Protein AF-K5ZJW8-F1 (afdb_monomer_lite)

pLDDT: mean 94.11, std 7.04, range [61.97, 98.69]

Foldseek 3Di:
DDPVVVVVVVVVVLVVVLVVLLVLLCVLVVHDDPVSVVVSCCCVPVPPDVVVSVVSSVVSVVSVVVVVVVVVVVVVVVVVVVVVVVVVVVVVVVPDD

Organism: NCBI:txid999420

Secondary structure (DSSP, 8-state):
--HHHHHHHHHHHHHHHHHHHHHHHHHHHS---HHHHHHHHIIIIIT--HHHHHHHHHHHHHHHHHHHHHHHHHHHHHHHHHHHHHHHHHHHHHS--

Radius of gyration: 24.14 Å; chains: 1; bounding box: 65×21×67 Å

Structure (mmCIF, N/CA/C/O backbone):
dat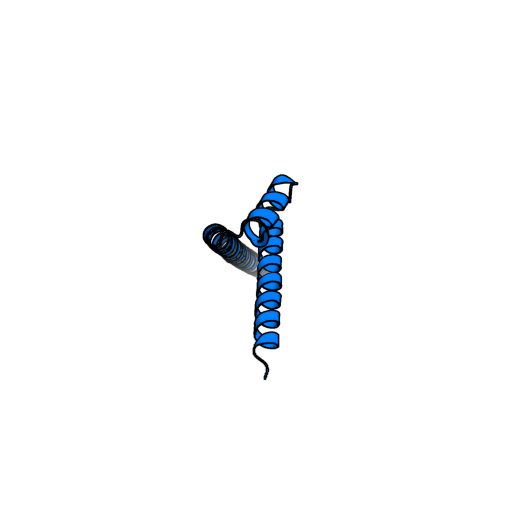a_AF-K5ZJW8-F1
#
_entry.id   AF-K5ZJW8-F1
#
loop_
_atom_site.group_PDB
_atom_site.id
_atom_site.type_symbol
_atom_site.label_atom_id
_atom_site.label_alt_id
_atom_site.label_comp_id
_atom_site.label_asym_id
_atom_site.label_entity_id
_atom_site.label_seq_id
_atom_site.pdbx_PDB_ins_code
_atom_site.Cartn_x
_atom_site.Cartn_y
_atom_site.Cartn_z
_atom_site.occupancy
_atom_site.B_iso_or_equiv
_atom_site.auth_seq_id
_atom_site.auth_comp_id
_atom_site.auth_asym_id
_atom_site.auth_atom_id
_atom_site.pdbx_PDB_model_num
ATOM 1 N N . MET A 1 1 ? 36.345 -12.507 -4.357 1.00 63.91 1 MET A N 1
ATOM 2 C CA . MET A 1 1 ? 34.973 -12.409 -4.914 1.00 63.91 1 MET A CA 1
ATOM 3 C C . MET A 1 1 ? 35.049 -11.842 -6.328 1.00 63.91 1 MET A C 1
ATOM 5 O O . MET A 1 1 ? 35.824 -10.918 -6.527 1.00 63.91 1 MET A O 1
ATOM 9 N N . SER A 1 2 ? 34.304 -12.388 -7.299 1.00 82.06 2 SER A N 1
ATOM 10 C CA . SER A 1 2 ? 34.338 -11.944 -8.709 1.00 82.06 2 SER A CA 1
ATOM 11 C C . SER A 1 2 ? 33.290 -10.859 -8.999 1.00 82.06 2 SER A C 1
ATOM 13 O O . SER A 1 2 ? 32.128 -11.002 -8.620 1.00 82.06 2 SER A O 1
ATOM 15 N N . LEU A 1 3 ? 33.686 -9.804 -9.720 1.00 83.81 3 LEU A N 1
ATOM 16 C CA . LEU A 1 3 ? 32.841 -8.668 -10.120 1.00 83.81 3 LEU A CA 1
ATOM 17 C C . LEU A 1 3 ? 31.573 -9.102 -10.883 1.00 83.81 3 LEU A C 1
ATOM 19 O O . LEU A 1 3 ? 30.496 -8.554 -10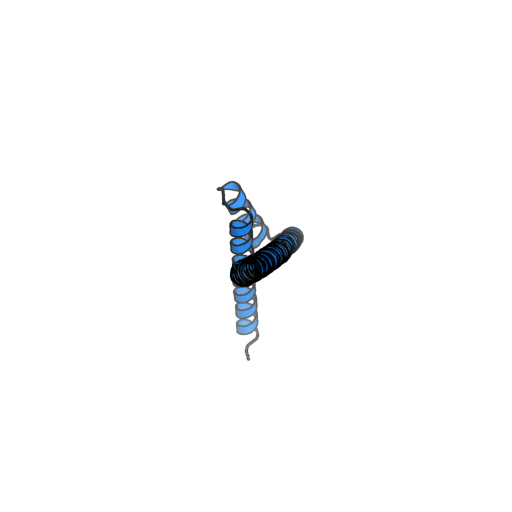.662 1.00 83.81 3 LEU A O 1
ATOM 23 N N . ALA A 1 4 ? 31.674 -10.133 -11.728 1.00 82.94 4 ALA A N 1
ATOM 24 C CA . ALA A 1 4 ? 30.552 -10.633 -12.524 1.00 82.94 4 ALA A CA 1
ATOM 25 C C . ALA A 1 4 ? 29.434 -11.256 -11.667 1.00 82.94 4 ALA A C 1
ATOM 27 O O . ALA A 1 4 ? 28.251 -11.112 -11.984 1.00 82.94 4 ALA A O 1
ATOM 28 N N . LEU A 1 5 ? 29.796 -11.925 -10.565 1.00 84.88 5 LEU A N 1
ATOM 29 C CA . LEU A 1 5 ? 28.821 -12.486 -9.624 1.00 84.88 5 LEU A CA 1
ATOM 30 C C . LEU A 1 5 ? 28.075 -11.372 -8.882 1.00 84.88 5 LEU A C 1
ATOM 32 O O . LEU A 1 5 ? 26.855 -11.440 -8.747 1.00 84.88 5 LEU A O 1
ATOM 36 N N . ASN A 1 6 ? 28.787 -10.314 -8.489 1.00 85.81 6 ASN A N 1
ATOM 37 C CA . ASN A 1 6 ? 28.197 -9.163 -7.806 1.00 85.81 6 ASN A CA 1
ATOM 38 C C . ASN A 1 6 ? 27.194 -8.414 -8.700 1.00 85.81 6 ASN A C 1
ATOM 40 O O . ASN A 1 6 ? 26.109 -8.065 -8.240 1.00 85.81 6 ASN A O 1
ATOM 44 N N . VAL A 1 7 ? 27.499 -8.230 -9.990 1.00 89.12 7 VAL A N 1
ATOM 45 C CA . VAL A 1 7 ? 26.572 -7.590 -10.946 1.00 89.12 7 VAL A CA 1
ATOM 46 C C . VAL A 1 7 ? 25.288 -8.406 -11.114 1.00 89.12 7 VAL A C 1
ATOM 48 O O . VAL A 1 7 ? 24.190 -7.856 -11.018 1.00 89.12 7 VAL A O 1
ATOM 51 N N . ARG A 1 8 ? 25.399 -9.729 -11.303 1.00 89.62 8 ARG A N 1
ATOM 52 C CA . ARG A 1 8 ? 24.223 -10.613 -11.407 1.00 89.62 8 ARG A CA 1
ATOM 53 C C . ARG A 1 8 ? 23.379 -10.592 -10.136 1.00 89.62 8 ARG A C 1
ATOM 55 O O . ARG A 1 8 ? 22.151 -10.620 -10.211 1.00 89.62 8 ARG A O 1
ATOM 62 N N . PHE A 1 9 ? 24.028 -10.536 -8.975 1.00 92.56 9 PHE A N 1
ATOM 63 C CA . PHE A 1 9 ? 23.341 -10.451 -7.694 1.00 92.56 9 PHE A CA 1
ATOM 64 C C . PHE A 1 9 ? 22.534 -9.154 -7.570 1.00 92.56 9 PHE A C 1
ATOM 66 O O . PHE A 1 9 ? 21.342 -9.214 -7.274 1.00 92.56 9 PHE A O 1
ATOM 73 N N . ILE A 1 10 ? 23.134 -8.001 -7.882 1.00 92.19 10 ILE A N 1
ATOM 74 C CA . ILE A 1 10 ? 22.450 -6.698 -7.847 1.00 92.19 10 ILE A CA 1
ATOM 75 C C . ILE A 1 10 ? 21.230 -6.693 -8.777 1.00 92.19 10 ILE A C 1
ATOM 77 O O . ILE A 1 10 ? 20.143 -6.293 -8.365 1.00 92.19 10 ILE A O 1
ATOM 81 N N . GLN A 1 11 ? 21.373 -7.214 -9.997 1.00 91.38 11 GLN A N 1
ATOM 82 C CA . GLN A 1 11 ? 20.262 -7.319 -10.948 1.00 91.38 11 GLN A CA 1
ATOM 83 C C . GLN A 1 11 ? 19.126 -8.210 -10.424 1.00 91.38 11 GLN A C 1
ATOM 85 O O . GLN A 1 11 ? 17.950 -7.882 -10.590 1.00 91.38 11 GLN A O 1
ATOM 90 N N . ARG A 1 12 ? 19.452 -9.336 -9.774 1.00 94.19 12 ARG A N 1
ATOM 91 C CA . ARG A 1 12 ? 18.445 -10.217 -9.164 1.00 94.19 12 ARG A CA 1
ATOM 92 C C . ARG A 1 12 ? 17.727 -9.529 -8.006 1.00 94.19 12 ARG A C 1
ATOM 94 O O . ARG A 1 12 ? 16.505 -9.616 -7.928 1.00 94.19 12 ARG A O 1
ATOM 101 N N . MET A 1 13 ? 18.467 -8.839 -7.143 1.00 95.50 13 MET A N 1
ATOM 102 C CA . MET A 1 13 ? 17.893 -8.099 -6.019 1.00 95.50 13 MET A CA 1
ATOM 103 C C . MET A 1 13 ? 16.963 -6.983 -6.494 1.00 95.50 13 MET A C 1
ATOM 105 O O . MET A 1 13 ? 15.867 -6.844 -5.956 1.00 95.50 13 MET A O 1
ATOM 109 N N . GLN A 1 14 ? 17.344 -6.258 -7.547 1.00 93.19 14 GLN A N 1
ATOM 110 C CA . GLN A 1 14 ? 16.501 -5.221 -8.137 1.00 93.19 14 GLN A CA 1
ATOM 111 C C . GLN A 1 14 ? 15.174 -5.790 -8.655 1.00 93.19 14 GLN A C 1
ATOM 113 O O . GLN A 1 14 ? 14.116 -5.265 -8.324 1.00 93.19 14 GLN A O 1
ATOM 118 N N . ARG A 1 15 ? 15.202 -6.913 -9.388 1.00 93.94 15 ARG A N 1
ATOM 119 C CA . ARG A 1 15 ? 13.973 -7.568 -9.876 1.00 93.94 15 ARG A CA 1
ATOM 120 C C . ARG A 1 15 ? 13.055 -8.021 -8.740 1.00 93.94 15 ARG A C 1
ATOM 122 O O . ARG A 1 15 ? 11.841 -7.917 -8.862 1.00 93.94 15 ARG A O 1
ATOM 129 N N . LEU A 1 16 ? 13.623 -8.523 -7.643 1.00 96.25 16 LEU A N 1
ATOM 130 C CA . LEU A 1 16 ? 12.842 -8.923 -6.470 1.00 96.25 16 LEU A CA 1
ATOM 131 C C . LEU A 1 16 ? 12.175 -7.719 -5.796 1.00 96.25 16 LEU A C 1
ATOM 133 O O . LEU A 1 16 ? 10.999 -7.796 -5.454 1.00 96.25 16 LEU A O 1
ATOM 137 N N . GLN A 1 17 ? 12.895 -6.605 -5.652 1.00 95.88 17 GLN A N 1
ATOM 138 C CA . GLN A 1 17 ? 12.344 -5.365 -5.097 1.00 95.88 17 GLN A CA 1
ATOM 139 C C . GLN A 1 17 ? 11.249 -4.772 -5.988 1.00 95.88 17 GLN A C 1
ATOM 141 O O . GLN A 1 17 ? 10.199 -4.369 -5.494 1.00 95.88 17 GLN A O 1
ATOM 146 N N . ASP A 1 18 ? 11.471 -4.757 -7.301 1.00 96.94 18 ASP A N 1
ATOM 147 C CA . ASP A 1 18 ? 10.480 -4.296 -8.270 1.00 96.94 18 ASP A CA 1
ATOM 148 C C . ASP A 1 18 ? 9.198 -5.144 -8.187 1.00 96.94 18 ASP A C 1
ATOM 150 O O . ASP A 1 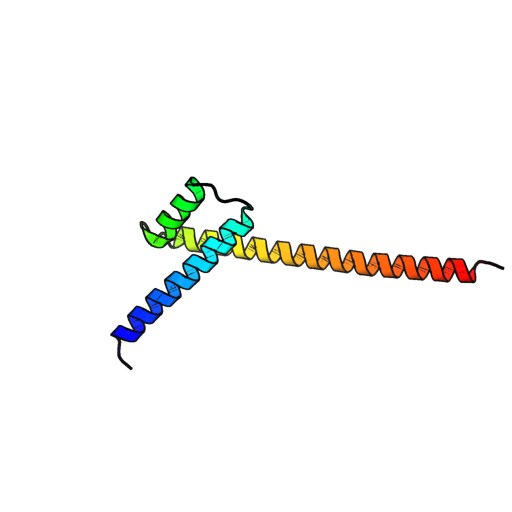18 ? 8.096 -4.600 -8.137 1.00 96.94 18 ASP A O 1
ATOM 154 N N . ASN A 1 19 ? 9.330 -6.473 -8.110 1.00 96.31 19 ASN A N 1
ATOM 155 C CA . ASN A 1 19 ? 8.190 -7.386 -7.992 1.00 96.31 19 ASN A CA 1
ATOM 156 C C . ASN A 1 19 ? 7.423 -7.208 -6.675 1.00 96.31 19 ASN A C 1
ATOM 158 O O . ASN A 1 19 ? 6.192 -7.224 -6.687 1.00 96.31 19 ASN A O 1
ATOM 162 N N . ASP A 1 20 ? 8.130 -7.004 -5.562 1.00 97.62 20 ASP A N 1
ATOM 163 C CA . ASP A 1 20 ? 7.512 -6.695 -4.269 1.00 97.62 20 ASP A CA 1
ATOM 164 C C . ASP A 1 20 ? 6.652 -5.421 -4.354 1.00 97.62 20 ASP A C 1
ATOM 166 O O . ASP A 1 20 ? 5.491 -5.415 -3.943 1.00 97.62 20 ASP A O 1
ATOM 170 N N . ILE A 1 21 ? 7.172 -4.359 -4.974 1.00 97.75 21 ILE A N 1
ATOM 171 C CA . ILE A 1 21 ? 6.432 -3.103 -5.151 1.00 97.75 21 ILE A CA 1
ATOM 172 C C . ILE A 1 21 ? 5.229 -3.270 -6.087 1.00 97.75 21 ILE A C 1
ATOM 174 O O . ILE A 1 21 ? 4.142 -2.782 -5.764 1.00 97.75 21 ILE A O 1
ATOM 178 N N . LYS A 1 22 ? 5.383 -3.980 -7.215 1.00 97.06 22 LYS A N 1
ATOM 179 C CA . LYS A 1 22 ? 4.272 -4.283 -8.137 1.00 97.06 22 LYS A CA 1
ATOM 180 C C . LYS A 1 22 ? 3.134 -5.006 -7.412 1.00 97.06 22 LYS A C 1
ATOM 182 O O . LYS A 1 22 ? 1.977 -4.607 -7.534 1.00 97.06 22 LYS A O 1
ATOM 187 N N . TYR A 1 23 ? 3.462 -6.033 -6.627 1.00 96.62 23 TYR A N 1
ATOM 188 C CA . TYR A 1 23 ? 2.481 -6.801 -5.862 1.00 96.62 23 TYR A CA 1
ATOM 189 C C . TYR A 1 23 ? 1.740 -5.929 -4.841 1.00 96.62 23 TYR A C 1
ATOM 191 O O . TYR A 1 23 ? 0.508 -5.912 -4.814 1.00 96.62 23 TYR A O 1
ATOM 199 N N . ARG A 1 24 ? 2.471 -5.140 -4.046 1.00 97.56 24 ARG A N 1
ATOM 200 C CA . ARG A 1 24 ? 1.868 -4.265 -3.027 1.00 97.56 24 ARG A CA 1
ATOM 201 C C . ARG A 1 24 ? 0.995 -3.169 -3.636 1.00 97.56 24 ARG A C 1
ATOM 203 O O . ARG A 1 24 ? -0.048 -2.839 -3.079 1.00 97.56 24 ARG A O 1
ATOM 210 N N . TYR A 1 25 ? 1.350 -2.662 -4.815 1.00 96.75 25 TYR A N 1
ATOM 211 C CA . TYR A 1 25 ? 0.493 -1.742 -5.562 1.00 96.75 25 TYR A CA 1
ATOM 212 C C . TYR A 1 25 ? -0.820 -2.387 -6.017 1.00 96.75 25 TYR A C 1
ATOM 214 O O . TYR A 1 25 ? -1.879 -1.777 -5.869 1.00 96.75 25 TYR A O 1
ATOM 222 N N . ILE A 1 26 ? -0.770 -3.620 -6.530 1.00 95.62 26 ILE A N 1
ATOM 223 C CA . ILE A 1 26 ? -1.974 -4.368 -6.920 1.00 95.62 26 ILE A CA 1
ATOM 224 C C . ILE A 1 26 ? -2.887 -4.579 -5.707 1.00 95.62 26 ILE A C 1
ATOM 226 O O . ILE A 1 26 ? -4.087 -4.313 -5.795 1.00 95.62 26 ILE A O 1
ATOM 230 N N . LEU A 1 27 ? -2.321 -4.971 -4.560 1.00 94.94 27 LEU A N 1
ATOM 231 C CA . LEU A 1 27 ? -3.073 -5.090 -3.308 1.00 94.94 27 LEU A CA 1
ATOM 232 C C . LEU A 1 27 ? -3.707 -3.760 -2.890 1.00 94.94 27 LEU A C 1
ATOM 234 O O . LEU A 1 27 ? -4.893 -3.721 -2.575 1.00 94.94 27 LEU A O 1
ATOM 238 N N . MET A 1 28 ? -2.949 -2.661 -2.940 1.00 95.50 28 MET A N 1
ATOM 239 C CA . MET A 1 28 ? -3.451 -1.319 -2.628 1.00 95.50 28 MET A CA 1
ATOM 240 C C . MET A 1 28 ? -4.624 -0.913 -3.533 1.00 95.50 28 MET A C 1
ATOM 242 O O . MET A 1 28 ? -5.555 -0.254 -3.075 1.00 95.50 28 MET A O 1
ATOM 246 N N . LYS A 1 29 ? -4.593 -1.275 -4.820 1.00 93.75 29 LYS A N 1
ATOM 247 C CA . LYS A 1 29 ? -5.677 -0.970 -5.765 1.00 93.75 29 LYS A CA 1
ATOM 248 C C . LYS A 1 29 ? -6.915 -1.852 -5.579 1.00 93.75 29 LYS A C 1
ATOM 250 O O . LYS A 1 29 ? -7.971 -1.499 -6.100 1.00 93.75 29 LYS A O 1
ATOM 255 N N . GLY A 1 30 ? -6.800 -2.987 -4.885 1.00 92.38 30 GLY A N 1
ATOM 256 C CA . GLY A 1 30 ? -7.886 -3.949 -4.656 1.00 92.38 30 GLY A CA 1
ATOM 257 C C . GLY A 1 30 ? -8.309 -4.754 -5.894 1.00 92.38 30 GLY A C 1
ATOM 258 O O . GLY A 1 30 ? -9.078 -5.703 -5.776 1.00 92.38 30 GLY A O 1
ATOM 259 N N . LYS A 1 31 ? -7.805 -4.399 -7.079 1.00 88.81 31 LYS A N 1
ATOM 260 C CA . LYS A 1 31 ? -7.963 -5.124 -8.342 1.00 88.81 31 LYS A CA 1
ATOM 261 C C . LYS A 1 31 ? -6.807 -4.785 -9.281 1.00 88.81 31 LYS A C 1
ATOM 263 O O . LYS A 1 31 ? -6.256 -3.687 -9.212 1.00 88.81 31 LYS A O 1
ATOM 268 N N . ALA A 1 32 ? -6.493 -5.703 -10.187 1.00 87.31 32 ALA A N 1
ATOM 269 C CA . ALA A 1 32 ? -5.616 -5.450 -11.322 1.00 87.31 32 ALA A CA 1
ATOM 270 C C . ALA A 1 32 ? -6.394 -5.707 -12.611 1.00 87.31 32 ALA A C 1
ATOM 272 O O . ALA A 1 32 ? -6.889 -6.811 -12.828 1.00 87.31 32 ALA A O 1
ATOM 273 N N . ASP A 1 33 ? -6.513 -4.683 -13.449 1.00 91.50 33 ASP A N 1
ATOM 274 C CA . ASP A 1 33 ? -6.938 -4.848 -14.835 1.00 91.50 33 ASP A CA 1
ATOM 275 C C . ASP A 1 33 ? -5.717 -5.001 -15.755 1.00 91.50 33 ASP A C 1
ATOM 277 O O . ASP A 1 33 ? -4.572 -4.751 -15.361 1.00 91.50 33 ASP A O 1
ATOM 281 N N . GLY A 1 34 ? -5.963 -5.441 -16.993 1.00 91.69 34 GLY A N 1
ATOM 282 C CA . GLY A 1 34 ? -4.898 -5.663 -17.973 1.00 91.69 34 GLY A CA 1
ATOM 283 C C . GLY A 1 34 ? -4.056 -4.410 -18.227 1.00 91.69 34 GLY A C 1
ATOM 284 O O . GLY A 1 34 ? -2.840 -4.509 -18.351 1.00 91.69 34 GLY A O 1
ATOM 285 N N . SER A 1 35 ? -4.678 -3.228 -18.215 1.00 92.00 35 SER A N 1
ATOM 286 C CA . SER A 1 35 ? -3.995 -1.944 -18.398 1.00 92.00 35 SER A CA 1
ATOM 287 C C . SER A 1 35 ? -3.047 -1.611 -17.244 1.00 92.00 35 SER A C 1
ATOM 289 O O . SER A 1 35 ? -1.938 -1.137 -17.477 1.00 92.00 35 SER A O 1
ATOM 291 N N . SER A 1 36 ? -3.443 -1.889 -15.999 1.00 91.75 36 SER A N 1
ATOM 292 C CA . SER A 1 36 ? -2.584 -1.694 -14.827 1.00 91.75 36 SER A CA 1
ATOM 293 C C . SER A 1 36 ? -1.379 -2.634 -14.855 1.00 91.75 36 SER A C 1
ATOM 295 O O . SER A 1 36 ? -0.270 -2.215 -14.531 1.00 91.75 36 SER A O 1
ATOM 297 N N . LEU A 1 37 ? -1.576 -3.891 -15.266 1.00 95.12 37 LEU A N 1
ATOM 298 C CA . LEU A 1 37 ? -0.483 -4.855 -15.405 1.00 95.12 37 LEU A CA 1
ATOM 299 C C . LEU A 1 37 ? 0.484 -4.454 -16.524 1.00 95.12 37 LEU A C 1
ATOM 301 O O . LEU A 1 37 ? 1.694 -4.460 -16.306 1.00 95.12 37 LEU A O 1
ATOM 305 N N . ASP A 1 38 ? -0.032 -4.044 -17.684 1.00 96.31 38 ASP A N 1
ATOM 306 C CA . ASP A 1 38 ? 0.800 -3.592 -18.802 1.00 96.31 38 ASP A CA 1
ATOM 307 C C . ASP A 1 38 ? 1.599 -2.326 -18.455 1.00 96.31 38 ASP A C 1
ATOM 309 O O . ASP A 1 38 ? 2.794 -2.248 -18.747 1.00 96.31 38 ASP A O 1
ATOM 313 N N . LEU A 1 39 ? 0.994 -1.377 -17.730 1.00 95.56 39 LEU A N 1
ATOM 314 C CA . LEU A 1 39 ? 1.698 -0.199 -17.222 1.00 95.56 39 LEU A CA 1
ATOM 315 C C . LEU A 1 39 ? 2.861 -0.591 -16.300 1.0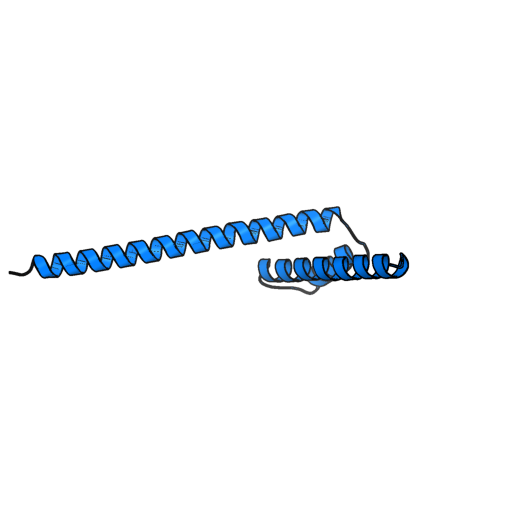0 95.56 39 LEU A C 1
ATOM 317 O O . LEU A 1 39 ? 3.961 -0.053 -16.436 1.00 95.56 39 LEU A O 1
ATOM 321 N N . LEU A 1 40 ? 2.637 -1.522 -15.366 1.00 96.88 40 LEU A N 1
ATOM 322 C CA . LEU A 1 40 ? 3.674 -1.992 -14.446 1.00 96.88 40 LEU A CA 1
ATOM 323 C C . LEU A 1 40 ? 4.798 -2.729 -15.185 1.00 96.88 40 LEU A C 1
ATOM 325 O O . LEU A 1 40 ? 5.969 -2.487 -14.896 1.00 96.88 40 LEU A O 1
ATOM 329 N N . GLU A 1 41 ? 4.479 -3.597 -16.144 1.00 95.94 41 GLU A N 1
ATOM 330 C CA . GLU A 1 41 ? 5.489 -4.284 -16.959 1.00 95.94 41 GLU A CA 1
ATOM 331 C C . GLU A 1 41 ? 6.295 -3.310 -17.821 1.00 95.94 41 GLU A C 1
ATOM 333 O O . GLU A 1 41 ? 7.527 -3.391 -17.890 1.00 95.94 41 GLU A O 1
ATOM 338 N N . THR A 1 42 ? 5.623 -2.331 -18.416 1.00 97.75 42 THR A N 1
ATOM 339 C CA . THR A 1 42 ? 6.280 -1.303 -19.215 1.00 97.75 42 THR A CA 1
ATOM 340 C C . THR A 1 42 ? 7.203 -0.459 -18.340 1.00 97.75 42 THR A C 1
ATOM 342 O O . THR A 1 42 ? 8.406 -0.428 -18.584 1.00 97.75 42 THR A O 1
ATOM 345 N N . LYS A 1 43 ? 6.704 0.137 -17.253 1.00 98.06 43 LYS A N 1
ATOM 346 C CA . LYS A 1 43 ? 7.467 1.112 -16.456 1.00 98.06 43 LYS A CA 1
ATOM 347 C C . LYS A 1 43 ? 8.513 0.519 -15.518 1.00 98.06 43 LYS A C 1
ATOM 349 O O . LYS A 1 43 ? 9.426 1.237 -15.122 1.00 98.06 43 LYS A O 1
ATOM 354 N N . PHE A 1 44 ? 8.433 -0.762 -15.163 1.00 97.44 44 PHE A N 1
ATOM 355 C CA . PHE A 1 44 ? 9.467 -1.413 -14.345 1.00 97.44 44 PHE A CA 1
ATOM 356 C C . PHE A 1 44 ? 10.478 -2.215 -15.165 1.00 97.44 44 PHE A C 1
ATOM 358 O O . PHE A 1 44 ? 11.567 -2.502 -14.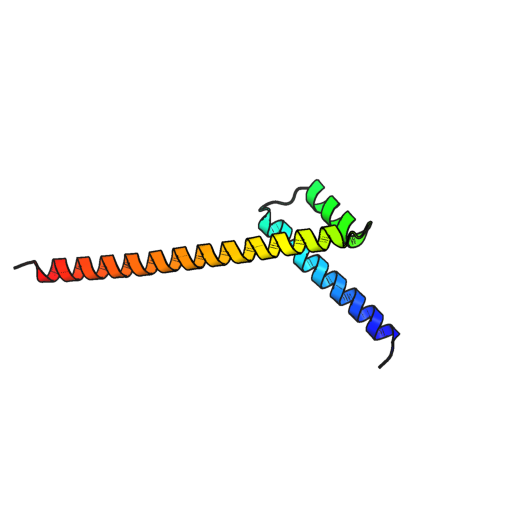660 1.00 97.44 44 PHE A O 1
ATOM 365 N N . SER A 1 45 ? 10.139 -2.605 -16.398 1.00 93.81 45 SER A N 1
ATOM 366 C CA . SER A 1 45 ? 10.944 -3.563 -17.161 1.00 93.81 45 SER A CA 1
ATOM 367 C C . SER A 1 45 ? 11.249 -3.110 -18.587 1.00 93.81 45 SER A C 1
ATOM 369 O O . SER A 1 45 ? 12.425 -2.920 -18.887 1.00 93.81 45 SER A O 1
ATOM 371 N N . ARG A 1 46 ? 10.246 -2.928 -19.460 1.00 94.62 46 ARG A N 1
ATOM 372 C CA . ARG A 1 46 ? 10.490 -2.631 -20.892 1.00 94.62 46 ARG A CA 1
ATOM 373 C C . ARG A 1 46 ? 11.034 -1.220 -21.121 1.00 94.62 46 ARG A C 1
ATOM 375 O O . ARG A 1 46 ? 12.036 -1.039 -21.800 1.00 94.62 46 ARG A O 1
ATOM 382 N N . GLU A 1 47 ? 10.387 -0.241 -20.507 1.00 97.38 47 GLU A N 1
ATOM 383 C CA . GLU A 1 47 ? 10.691 1.187 -20.566 1.00 97.38 47 GLU A CA 1
ATOM 384 C C . GLU A 1 47 ? 10.858 1.701 -19.138 1.00 97.38 47 GLU A C 1
ATOM 386 O O . GLU A 1 47 ? 10.031 2.456 -18.617 1.00 97.38 47 GLU A O 1
ATOM 391 N N . ARG A 1 48 ? 11.903 1.204 -18.462 1.00 96.50 48 ARG A N 1
ATOM 392 C CA . ARG A 1 48 ? 12.101 1.467 -17.038 1.00 96.50 48 ARG A CA 1
ATOM 393 C C . ARG A 1 48 ? 12.096 2.970 -16.745 1.00 96.50 48 ARG A C 1
ATOM 395 O O . ARG A 1 48 ? 13.002 3.693 -17.148 1.00 96.50 48 ARG A O 1
ATOM 402 N N . ASP A 1 49 ? 11.131 3.398 -15.942 1.00 98.19 49 ASP A N 1
ATOM 403 C CA . ASP A 1 49 ? 10.929 4.784 -15.538 1.00 98.19 49 ASP A CA 1
ATOM 404 C C . ASP A 1 49 ? 11.137 4.909 -14.025 1.00 98.19 49 ASP A C 1
ATOM 406 O O . ASP A 1 49 ? 10.255 4.634 -13.211 1.00 98.19 49 ASP A O 1
ATOM 410 N N . ASN A 1 50 ? 12.342 5.314 -13.624 1.00 97.38 50 ASN A N 1
ATOM 411 C CA . ASN A 1 50 ? 12.695 5.394 -12.206 1.00 97.38 50 ASN A CA 1
ATOM 412 C C . ASN A 1 50 ? 11.915 6.483 -11.447 1.00 97.38 50 ASN A C 1
ATOM 414 O O . ASN A 1 50 ? 11.732 6.354 -10.235 1.00 97.38 50 ASN A O 1
ATOM 418 N N . ALA A 1 51 ? 11.445 7.534 -12.129 1.00 98.38 51 ALA A N 1
ATOM 419 C CA . ALA A 1 51 ? 10.632 8.573 -11.502 1.00 98.38 51 ALA A CA 1
ATOM 420 C C . ALA A 1 51 ? 9.240 8.025 -11.163 1.00 98.38 51 ALA A C 1
ATOM 422 O O . ALA A 1 51 ? 8.769 8.187 -10.032 1.00 98.38 51 ALA A O 1
ATOM 423 N N . PHE A 1 52 ? 8.636 7.290 -12.101 1.00 98.00 52 PHE A N 1
ATOM 424 C CA . PHE A 1 52 ? 7.394 6.559 -11.868 1.00 98.00 52 PHE A CA 1
ATOM 425 C C . PHE A 1 52 ? 7.538 5.530 -10.742 1.00 98.00 52 PHE A C 1
ATOM 427 O O . PHE A 1 52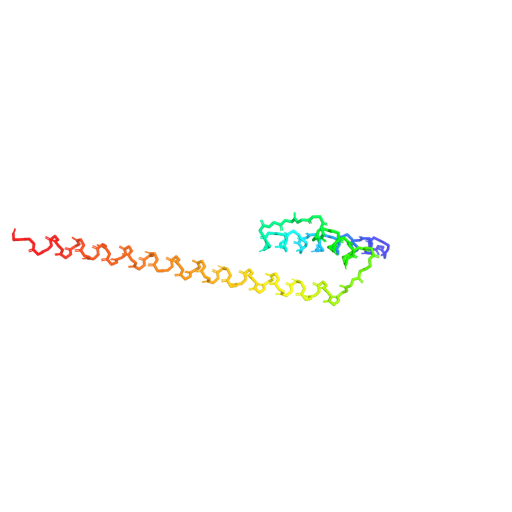 ? 6.737 5.532 -9.808 1.00 98.00 52 PHE A O 1
ATOM 434 N N . ILE A 1 53 ? 8.580 4.691 -10.779 1.00 98.12 53 ILE A N 1
ATOM 435 C CA . ILE A 1 53 ? 8.815 3.651 -9.761 1.00 98.12 53 ILE A CA 1
ATOM 436 C C . ILE A 1 53 ? 8.924 4.267 -8.363 1.00 98.12 53 ILE A C 1
ATOM 438 O O . ILE A 1 53 ? 8.337 3.747 -7.410 1.00 98.12 53 ILE A O 1
ATOM 442 N N . ARG A 1 54 ? 9.640 5.392 -8.229 1.00 98.25 54 ARG A N 1
ATOM 443 C CA . ARG A 1 54 ? 9.766 6.107 -6.955 1.00 98.25 54 ARG A CA 1
ATOM 444 C C . ARG A 1 54 ? 8.420 6.655 -6.484 1.00 98.25 54 ARG A C 1
ATOM 446 O O . ARG A 1 54 ? 8.023 6.378 -5.357 1.00 98.25 54 ARG A O 1
ATOM 453 N N . SER A 1 55 ? 7.699 7.362 -7.353 1.00 98.25 55 SER A N 1
ATOM 454 C CA . SER A 1 55 ? 6.378 7.918 -7.032 1.00 98.25 55 SER A CA 1
ATOM 455 C C . SER A 1 55 ? 5.374 6.834 -6.612 1.00 98.25 55 SER A C 1
ATOM 457 O O . SER A 1 55 ? 4.647 6.988 -5.624 1.00 98.25 55 SER A O 1
ATOM 459 N N . LEU A 1 56 ? 5.373 5.699 -7.313 1.00 97.81 56 LEU A N 1
ATOM 460 C CA . LEU A 1 56 ? 4.516 4.557 -7.010 1.00 97.81 56 LEU A CA 1
ATOM 461 C C . LEU A 1 56 ? 4.909 3.898 -5.683 1.00 97.81 56 LEU A C 1
ATOM 463 O O . LEU A 1 56 ? 4.036 3.604 -4.868 1.00 97.81 56 LEU A O 1
ATOM 467 N N . THR A 1 57 ? 6.209 3.739 -5.424 1.00 98.50 57 THR A N 1
ATOM 468 C CA . THR A 1 57 ? 6.728 3.233 -4.143 1.00 98.50 57 THR A CA 1
ATOM 469 C C . THR A 1 57 ? 6.294 4.113 -2.972 1.00 98.50 57 THR A C 1
ATOM 471 O O . THR A 1 57 ? 5.828 3.596 -1.955 1.00 98.50 57 THR A O 1
ATOM 474 N N . ASP A 1 58 ? 6.415 5.434 -3.108 1.00 98.69 58 ASP A N 1
ATOM 475 C CA . ASP A 1 58 ? 6.022 6.388 -2.067 1.00 98.69 58 ASP A CA 1
ATOM 476 C C . ASP A 1 58 ? 4.506 6.352 -1.825 1.00 98.69 58 ASP A C 1
ATOM 478 O O . ASP A 1 58 ? 4.053 6.363 -0.678 1.00 98.69 58 ASP A O 1
ATOM 482 N N . SER A 1 59 ? 3.717 6.210 -2.894 1.00 98.12 59 SER A N 1
ATOM 483 C CA . SER A 1 59 ? 2.261 6.053 -2.806 1.00 98.12 59 SER A CA 1
ATOM 484 C C . SER A 1 59 ? 1.863 4.788 -2.041 1.00 98.12 59 SER A C 1
ATOM 486 O O . SER A 1 59 ? 1.045 4.864 -1.120 1.00 98.12 59 SER A O 1
ATOM 488 N N . VAL A 1 60 ? 2.476 3.645 -2.373 1.00 98.31 60 VAL A N 1
ATOM 489 C CA . VAL A 1 60 ? 2.247 2.360 -1.691 1.00 98.31 60 VAL A CA 1
ATOM 490 C C . VAL A 1 60 ? 2.600 2.466 -0.208 1.00 98.31 60 VAL A C 1
ATOM 492 O O . VAL A 1 60 ? 1.761 2.188 0.646 1.00 98.31 60 VAL A O 1
ATOM 495 N N . LYS A 1 61 ? 3.801 2.954 0.121 1.00 98.31 61 LYS A N 1
ATOM 496 C CA . LYS A 1 61 ? 4.236 3.110 1.519 1.00 98.31 61 LYS A CA 1
ATOM 497 C C . LYS A 1 61 ? 3.336 4.064 2.304 1.00 98.31 61 LYS A C 1
ATOM 499 O O . LYS A 1 61 ? 3.018 3.807 3.464 1.00 98.31 61 LYS A O 1
ATOM 504 N N . GLY A 1 62 ? 2.910 5.163 1.682 1.00 98.62 62 GLY A N 1
ATOM 505 C CA . GLY A 1 62 ? 1.990 6.118 2.294 1.00 98.62 62 GLY A CA 1
ATOM 506 C C . GLY A 1 62 ? 0.624 5.499 2.594 1.00 98.62 62 GLY A C 1
ATOM 507 O O . GLY A 1 62 ? 0.063 5.736 3.666 1.00 98.62 62 GLY A O 1
ATOM 508 N N . PHE A 1 63 ? 0.096 4.686 1.677 1.00 98.19 63 PHE A N 1
ATOM 509 C CA . PHE A 1 63 ? -1.142 3.939 1.886 1.00 98.19 63 PHE A CA 1
ATOM 510 C C . PHE A 1 63 ? -1.013 2.916 3.020 1.00 98.19 63 PHE A C 1
ATOM 512 O O . PHE A 1 63 ? -1.850 2.905 3.923 1.00 98.19 63 PHE A O 1
ATOM 519 N N . GLU A 1 64 ? 0.043 2.102 3.018 1.00 98.25 64 GLU A N 1
ATOM 520 C CA . GLU A 1 64 ? 0.302 1.095 4.056 1.00 98.25 64 GLU A CA 1
ATOM 521 C C . GLU A 1 64 ? 0.421 1.740 5.441 1.00 98.25 64 GLU A C 1
ATOM 523 O O . GLU A 1 64 ? -0.174 1.268 6.412 1.00 98.25 64 GLU A O 1
ATOM 528 N N . TYR A 1 65 ? 1.138 2.866 5.531 1.00 98.56 65 TYR A N 1
ATOM 529 C CA . TYR A 1 65 ? 1.295 3.615 6.774 1.00 98.56 65 TYR A CA 1
ATOM 530 C C . TYR A 1 65 ? -0.052 4.075 7.343 1.00 98.56 65 TYR A C 1
ATOM 532 O O . TYR A 1 65 ? -0.335 3.844 8.522 1.00 98.56 65 TYR A O 1
ATOM 540 N N . ARG A 1 66 ? -0.894 4.707 6.514 1.00 98.31 66 ARG A N 1
ATOM 541 C CA . ARG A 1 66 ? -2.211 5.196 6.950 1.00 98.31 66 ARG A CA 1
ATOM 542 C C . ARG A 1 66 ? -3.165 4.053 7.280 1.00 98.31 66 ARG A C 1
ATOM 544 O O . ARG A 1 66 ? -3.843 4.129 8.298 1.00 98.31 66 ARG A O 1
ATOM 551 N N . SER A 1 67 ? -3.156 2.986 6.482 1.00 97.19 67 SER A N 1
ATOM 552 C CA . SER A 1 67 ? -3.977 1.791 6.721 1.00 97.19 67 SER A CA 1
ATOM 553 C C . SER A 1 67 ? -3.648 1.159 8.071 1.00 97.19 67 SER A C 1
ATOM 555 O O . SER A 1 67 ? -4.542 0.888 8.869 1.00 97.19 67 SER A O 1
ATOM 557 N N . ARG A 1 68 ? -2.353 1.018 8.388 1.00 98.12 68 ARG A N 1
ATOM 558 C CA . ARG A 1 68 ? -1.908 0.527 9.695 1.00 98.12 68 ARG A CA 1
ATOM 559 C C . ARG A 1 68 ? -2.361 1.444 10.831 1.00 98.12 68 ARG A C 1
ATOM 561 O O . ARG A 1 68 ? -2.896 0.961 11.821 1.00 98.12 68 ARG A O 1
ATOM 568 N N . LYS A 1 69 ? -2.183 2.762 10.693 1.00 98.62 69 LYS A N 1
ATOM 569 C CA . LYS A 1 69 ? -2.579 3.726 11.735 1.00 98.62 69 LYS A CA 1
ATOM 570 C C . LYS A 1 69 ? -4.085 3.743 11.983 1.00 98.62 69 LYS A C 1
ATOM 572 O O . LYS A 1 69 ? -4.507 3.872 13.128 1.00 98.62 69 LYS A O 1
ATOM 577 N N . GLN A 1 70 ? -4.882 3.571 10.935 1.00 98.44 70 GLN A N 1
ATOM 578 C CA . GLN A 1 70 ? -6.330 3.456 11.053 1.00 98.44 70 GLN A CA 1
ATOM 579 C C . GLN A 1 70 ? -6.739 2.165 11.774 1.00 98.44 70 GLN A C 1
ATOM 581 O O . GLN A 1 70 ? -7.569 2.220 12.677 1.00 98.44 70 GLN A O 1
ATOM 586 N N . ALA A 1 71 ? -6.127 1.027 11.429 1.00 98.44 71 ALA A N 1
ATOM 587 C CA . ALA A 1 71 ? -6.379 -0.242 12.111 1.00 98.44 71 ALA A CA 1
ATOM 588 C C . ALA A 1 71 ? -5.988 -0.186 13.600 1.00 98.44 71 ALA A C 1
ATOM 590 O O . ALA A 1 71 ? -6.757 -0.615 14.454 1.00 98.44 71 ALA A O 1
ATOM 591 N N . GLU A 1 72 ? -4.838 0.417 13.927 1.00 98.56 72 GLU A N 1
ATOM 592 C CA . GLU A 1 72 ? -4.406 0.647 15.315 1.00 98.56 72 GLU A CA 1
ATOM 593 C C . GLU A 1 72 ? -5.415 1.506 16.101 1.00 98.56 72 GLU A C 1
ATOM 595 O O . GLU A 1 72 ? -5.709 1.214 17.260 1.00 98.56 72 GLU A O 1
ATOM 600 N N . ALA A 1 73 ? -5.944 2.572 15.491 1.00 98.44 73 ALA A N 1
ATOM 601 C CA . ALA A 1 73 ? -6.929 3.442 16.131 1.00 98.44 73 ALA A CA 1
ATOM 602 C C . ALA A 1 73 ? -8.265 2.723 16.372 1.00 98.44 73 ALA A C 1
ATOM 604 O O . ALA A 1 73 ? -8.855 2.870 17.442 1.00 98.44 73 ALA A O 1
ATOM 605 N N . LEU A 1 74 ? -8.710 1.920 15.402 1.00 98.62 74 LEU A N 1
ATOM 606 C CA . LEU A 1 74 ? -9.929 1.127 15.521 1.00 98.62 74 LEU A CA 1
ATOM 607 C C . LEU A 1 74 ? -9.816 0.086 16.640 1.00 98.62 74 LEU A C 1
ATOM 609 O O . LEU A 1 74 ? -10.726 -0.031 17.456 1.00 98.62 74 LEU A O 1
ATOM 613 N N . GLU A 1 75 ? -8.684 -0.613 16.730 1.00 98.38 75 GLU A N 1
ATOM 614 C CA . GLU A 1 75 ? -8.465 -1.607 17.785 1.00 98.38 75 GLU A CA 1
ATOM 615 C C . GLU A 1 75 ? -8.426 -0.964 19.177 1.00 98.38 75 GLU A C 1
ATOM 617 O O . GLU A 1 75 ? -9.019 -1.475 20.123 1.00 98.38 75 GLU A O 1
ATOM 622 N N . ARG A 1 76 ? -7.807 0.216 19.308 1.00 98.44 76 ARG A N 1
ATOM 623 C CA . ARG A 1 76 ? -7.842 0.976 20.569 1.00 98.44 76 ARG A CA 1
ATOM 624 C C . ARG A 1 76 ? -9.262 1.373 20.966 1.00 98.44 76 ARG A C 1
ATOM 626 O O . ARG A 1 76 ? -9.607 1.264 22.138 1.00 98.44 76 ARG A O 1
ATOM 633 N N . ALA A 1 77 ? -10.078 1.821 20.011 1.00 98.38 77 ALA A N 1
ATOM 634 C CA . ALA A 1 77 ? -11.475 2.156 20.274 1.00 98.38 77 ALA A CA 1
ATOM 635 C C . ALA A 1 77 ? -12.281 0.924 20.717 1.00 98.38 77 ALA A C 1
ATOM 637 O O . ALA A 1 77 ? -13.073 1.020 21.653 1.00 98.38 77 ALA A O 1
ATOM 638 N N . ARG A 1 78 ? -12.027 -0.240 20.102 1.00 98.12 78 ARG A N 1
ATOM 639 C CA . ARG A 1 78 ? -12.643 -1.520 20.476 1.00 98.12 78 ARG A CA 1
ATOM 640 C C . ARG A 1 78 ? -12.337 -1.887 21.931 1.00 98.12 78 ARG A C 1
ATOM 642 O O . ARG A 1 78 ? -13.265 -2.137 22.692 1.00 98.12 78 ARG A O 1
ATOM 649 N N . LEU A 1 79 ? -11.065 -1.829 22.332 1.00 98.44 79 LEU A N 1
ATOM 650 C CA . LEU A 1 79 ? -10.636 -2.132 23.705 1.00 98.44 79 LEU A CA 1
ATOM 651 C C . LEU A 1 79 ? -11.247 -1.176 24.740 1.00 98.44 79 LEU A C 1
ATOM 653 O O . LEU A 1 79 ? -11.655 -1.609 25.815 1.00 98.44 79 LEU A O 1
ATOM 657 N N . LEU A 1 80 ? -11.337 0.121 24.424 1.00 98.31 80 LEU A N 1
ATOM 658 C CA . LEU A 1 80 ? -11.979 1.101 25.307 1.00 98.31 80 LEU A CA 1
ATOM 659 C C . LEU A 1 80 ? -13.482 0.840 25.457 1.00 98.31 80 LEU A C 1
ATOM 661 O O . LEU A 1 80 ? -14.009 0.969 26.561 1.00 98.31 80 LEU A O 1
ATOM 665 N N . ASN A 1 81 ? -14.165 0.451 24.376 1.00 98.06 81 ASN A N 1
ATOM 666 C CA . ASN A 1 81 ? -15.582 0.097 24.438 1.00 98.06 81 ASN A CA 1
ATOM 667 C C . ASN A 1 81 ? -15.813 -1.148 25.307 1.00 98.06 81 ASN A C 1
ATOM 669 O O . ASN A 1 81 ? -16.691 -1.136 26.163 1.00 98.06 81 ASN A O 1
ATOM 673 N N . GLU A 1 82 ? -14.981 -2.183 25.155 1.00 98.12 82 GLU A N 1
ATOM 674 C CA . GLU A 1 82 ? -15.045 -3.385 26.000 1.00 98.12 82 GLU A CA 1
ATOM 675 C C . GLU A 1 82 ? -14.830 -3.059 27.486 1.00 98.12 82 GLU A C 1
ATOM 677 O O . GLU A 1 82 ? -15.547 -3.570 28.345 1.00 98.12 82 GLU A O 1
ATOM 682 N N . GLN A 1 83 ? -13.882 -2.172 27.808 1.00 98.00 83 GLN A N 1
ATOM 683 C CA . GLN A 1 83 ? -13.666 -1.716 29.186 1.00 98.00 83 GLN A CA 1
ATOM 684 C C . GLN A 1 83 ? -14.871 -0.942 29.735 1.00 98.00 83 GLN A C 1
ATOM 686 O O . GLN A 1 83 ? -15.271 -1.158 30.880 1.00 98.00 83 GLN A O 1
ATOM 691 N N . ALA A 1 84 ? -15.467 -0.057 28.933 1.00 97.44 84 ALA A N 1
ATOM 692 C CA . ALA A 1 84 ? -16.643 0.708 29.337 1.00 97.44 84 ALA A CA 1
ATOM 693 C C . ALA A 1 84 ? -17.854 -0.201 29.611 1.00 97.44 84 ALA A C 1
ATOM 695 O O . ALA A 1 84 ? -18.565 0.003 30.595 1.00 97.44 84 ALA A O 1
ATOM 696 N N . GLU A 1 85 ? -18.062 -1.232 28.788 1.00 97.38 85 GLU A N 1
ATOM 697 C CA . GLU A 1 85 ? -19.117 -2.229 28.994 1.00 97.38 85 GLU A CA 1
ATOM 698 C C . GLU A 1 85 ? -18.902 -3.031 30.283 1.00 97.38 85 GLU A C 1
ATOM 700 O O . GLU A 1 85 ? -19.833 -3.168 31.075 1.00 97.38 85 GLU A O 1
ATOM 705 N N . GLN A 1 86 ? -17.671 -3.472 30.563 1.00 96.75 86 GLN A N 1
ATOM 706 C CA . GLN A 1 86 ? -17.350 -4.171 31.815 1.00 96.75 86 GLN A CA 1
ATOM 707 C C . GLN A 1 86 ? -17.613 -3.307 33.055 1.00 96.75 86 GLN A C 1
ATOM 709 O O . GLN A 1 86 ? -18.141 -3.802 34.052 1.00 96.75 86 GLN A O 1
ATOM 714 N N . LEU A 1 87 ? -17.256 -2.020 33.003 1.00 96.56 87 LEU A N 1
ATOM 715 C CA . LEU A 1 87 ? -17.508 -1.082 34.099 1.00 96.56 87 LEU A CA 1
ATOM 716 C C . LEU A 1 87 ? -19.007 -0.842 34.306 1.00 96.56 87 LEU A C 1
ATOM 718 O O . LEU A 1 87 ? -19.459 -0.808 35.451 1.00 96.56 87 LEU A O 1
ATOM 722 N N . ARG A 1 88 ? -19.782 -0.724 33.219 1.00 95.06 88 ARG A N 1
ATOM 723 C CA . ARG A 1 88 ? -21.246 -0.613 33.287 1.00 95.06 88 ARG A CA 1
ATOM 724 C C . ARG A 1 88 ? -21.854 -1.840 33.963 1.00 95.06 88 ARG A C 1
ATOM 726 O O . ARG A 1 88 ? -22.605 -1.692 34.921 1.00 95.06 88 ARG A O 1
ATOM 733 N N . ASP A 1 89 ? -21.456 -3.038 33.546 1.00 94.75 89 ASP A N 1
ATOM 734 C CA . ASP A 1 89 ? -21.964 -4.286 34.120 1.00 94.75 89 ASP A CA 1
ATOM 735 C C . ASP A 1 89 ? -21.594 -4.449 35.606 1.00 94.75 89 ASP A C 1
ATOM 737 O O . ASP A 1 89 ? -22.362 -5.015 36.386 1.00 94.75 89 ASP A O 1
ATOM 741 N N . GLN A 1 90 ? -20.412 -3.978 36.023 1.00 93.38 90 GLN A N 1
ATOM 742 C CA . GLN A 1 90 ? -20.015 -3.955 37.435 1.00 93.38 90 GLN A CA 1
ATOM 743 C C . GLN A 1 90 ? -20.857 -2.962 38.244 1.00 93.38 90 GLN A C 1
ATOM 745 O O . GLN A 1 90 ? -21.335 -3.317 39.322 1.00 93.38 90 GLN A O 1
ATOM 750 N N . ALA A 1 91 ? -21.079 -1.752 37.726 1.00 92.69 91 ALA A N 1
ATOM 751 C CA . ALA A 1 91 ? -21.924 -0.751 38.373 1.00 92.69 91 ALA A CA 1
ATOM 752 C C . ALA A 1 91 ? -23.375 -1.242 38.520 1.00 92.69 91 ALA A C 1
ATOM 754 O O . ALA A 1 91 ? -23.951 -1.142 39.603 1.00 92.69 91 ALA A O 1
ATOM 755 N N . ASP A 1 92 ? -23.928 -1.871 37.480 1.00 92.00 92 ASP A N 1
ATOM 756 C CA . ASP A 1 92 ? -25.281 -2.438 37.490 1.00 92.00 92 ASP A CA 1
ATOM 757 C C . ASP A 1 92 ? -25.437 -3.595 38.490 1.00 92.00 92 ASP A C 1
ATOM 759 O O . ASP A 1 92 ? -26.531 -3.834 39.004 1.00 92.00 92 ASP A O 1
ATOM 763 N N . LYS A 1 93 ? -24.358 -4.333 38.787 1.00 91.31 93 LYS A N 1
ATOM 764 C CA . LYS A 1 93 ? -24.347 -5.363 39.841 1.00 91.31 93 LYS A CA 1
ATOM 765 C C . LYS A 1 93 ? -24.293 -4.763 41.245 1.00 91.31 93 LYS A C 1
ATOM 767 O O . LYS A 1 93 ? -24.883 -5.340 42.149 1.00 91.31 93 LYS A O 1
ATOM 772 N N . LEU A 1 94 ? -23.604 -3.636 41.425 1.00 87.25 94 LEU A N 1
ATOM 773 C CA . LEU A 1 94 ? -23.479 -2.939 42.713 1.00 87.25 94 LEU A CA 1
ATOM 774 C C . LEU A 1 94 ? -24.711 -2.085 43.058 1.00 87.25 94 LEU A C 1
ATOM 776 O O . LEU A 1 94 ? -24.957 -1.822 44.230 1.00 87.25 94 LEU A O 1
ATOM 780 N N . GLY A 1 95 ? -25.471 -1.638 42.053 1.00 76.31 95 GLY A N 1
ATOM 781 C CA . GLY A 1 95 ? -26.679 -0.822 42.221 1.00 76.31 95 GLY A CA 1
ATOM 782 C C . GLY A 1 95 ? -27.975 -1.607 42.451 1.00 76.31 95 GLY A C 1
ATOM 783 O O . GLY A 1 95 ? -29.032 -0.994 42.602 1.00 76.31 95 GLY A O 1
ATOM 784 N N . LYS A 1 96 ? -27.928 -2.945 42.460 1.00 61.97 96 LYS A N 1
ATOM 785 C CA . LYS A 1 96 ? -29.077 -3.784 42.825 1.00 61.97 96 LYS A CA 1
ATOM 786 C C . LYS A 1 96 ? -29.080 -3.985 44.350 1.00 61.97 96 LYS A C 1
ATOM 788 O O . LYS A 1 96 ? -28.033 -4.367 44.869 1.00 61.97 96 LYS A O 1
ATOM 793 N N . PRO A 1 97 ? -30.195 -3.692 45.049 1.00 62.53 97 PRO A N 1
ATOM 794 C CA . PRO A 1 97 ? -30.301 -3.874 46.497 1.00 62.53 97 PRO A CA 1
ATOM 795 C C . PRO A 1 97 ? -30.207 -5.345 46.915 1.00 62.53 97 PRO A C 1
ATOM 797 O O . PRO A 1 97 ? -30.566 -6.223 46.093 1.00 62.53 97 PRO A O 1
#

Sequence (97 aa):
MSLALNVRFIQRMQRLQDNDIKYRYILMKGKADGSSLDLLETKFSRERDNAFIRSLTDSVKGFEYRSRKQAEALERARLLNEQAEQLRDQADKLGKP